Protein AF-A0A962AW22-F1 (afdb_monomer_lite)

Radius of gyration: 11.9 Å; chains: 1; bounding box: 25×18×30 Å

Structure (mmCIF, N/CA/C/O backbone):
data_AF-A0A962AW22-F1
#
_entry.id   AF-A0A962AW22-F1
#
loop_
_atom_site.group_PDB
_atom_site.id
_atom_site.type_symbol
_atom_site.label_atom_id
_atom_site.label_alt_id
_atom_site.label_comp_id
_atom_site.label_asym_id
_atom_site.label_entity_id
_atom_site.label_seq_id
_atom_site.pdbx_PDB_ins_code
_atom_site.Cartn_x
_atom_site.Cartn_y
_atom_site.Cartn_z
_atom_site.occupancy
_atom_site.B_iso_or_equiv
_atom_site.auth_seq_id
_atom_site.auth_comp_id
_atom_site.auth_asym_id
_atom_site.auth_atom_id
_atom_site.pdbx_PDB_model_num
ATOM 1 N N . ALA A 1 1 ? 15.086 11.524 2.012 1.00 50.16 1 ALA A N 1
ATOM 2 C CA . ALA A 1 1 ? 13.959 12.459 2.207 1.00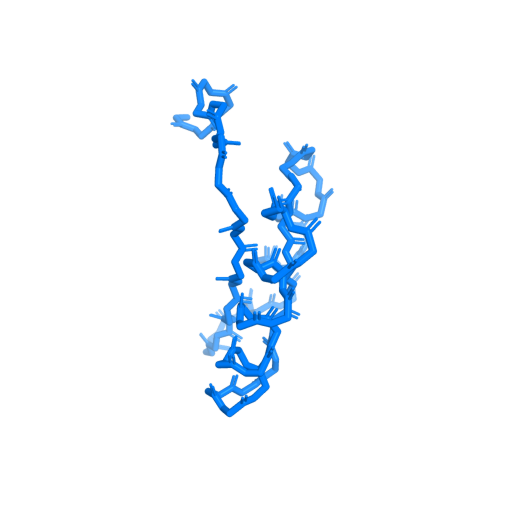 50.16 1 ALA A CA 1
ATOM 3 C C . ALA A 1 1 ? 12.673 11.795 2.733 1.00 50.16 1 ALA A C 1
ATOM 5 O O . ALA A 1 1 ? 11.725 12.520 2.983 1.00 50.16 1 ALA A O 1
ATOM 6 N N . VAL A 1 2 ? 12.616 10.467 2.949 1.00 54.62 2 VAL A N 1
ATOM 7 C CA . VAL A 1 2 ? 11.395 9.786 3.453 1.00 54.62 2 VAL A CA 1
ATOM 8 C C . VAL A 1 2 ? 11.520 9.311 4.912 1.00 54.62 2 VAL A C 1
ATOM 10 O O . VAL A 1 2 ? 10.512 9.080 5.565 1.00 54.62 2 VAL A O 1
ATOM 13 N N . ASN A 1 3 ? 12.744 9.248 5.453 1.00 54.53 3 ASN A N 1
ATOM 1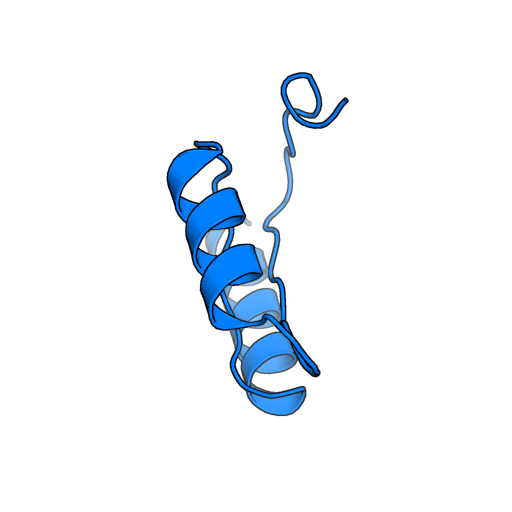4 C CA . ASN A 1 3 ? 13.027 8.733 6.804 1.00 54.53 3 ASN A CA 1
ATOM 15 C C . ASN A 1 3 ? 12.559 9.647 7.955 1.00 54.53 3 ASN A C 1
ATOM 17 O O . ASN A 1 3 ? 12.600 9.218 9.100 1.00 54.53 3 ASN A O 1
ATOM 21 N N . ASP A 1 4 ? 12.119 10.876 7.664 1.00 54.34 4 ASP A N 1
ATOM 22 C CA . ASP A 1 4 ? 11.659 11.853 8.668 1.00 54.34 4 ASP A CA 1
ATOM 23 C C . ASP A 1 4 ? 10.133 12.022 8.710 1.00 54.34 4 ASP A C 1
ATOM 25 O O . ASP A 1 4 ? 9.609 12.837 9.471 1.00 54.34 4 ASP A O 1
ATOM 29 N N . VAL A 1 5 ? 9.385 11.273 7.894 1.00 59.03 5 VAL A N 1
ATOM 30 C CA . VAL A 1 5 ? 7.926 11.401 7.857 1.00 59.03 5 VAL A CA 1
ATOM 31 C C . VAL A 1 5 ? 7.301 10.303 8.708 1.00 59.03 5 VAL A C 1
ATOM 33 O O . VAL A 1 5 ? 6.920 9.242 8.221 1.00 59.03 5 VAL A O 1
ATOM 36 N N . SER A 1 6 ? 7.190 10.565 10.009 1.00 64.06 6 SER A N 1
ATOM 37 C CA . SER A 1 6 ? 6.390 9.747 10.924 1.00 64.06 6 SER A CA 1
ATOM 38 C C . SER A 1 6 ? 4.908 9.893 10.572 1.00 64.06 6 SER A C 1
ATOM 40 O O . SER A 1 6 ? 4.220 10.793 11.063 1.00 64.06 6 SER A O 1
ATOM 42 N N . PHE A 1 7 ? 4.408 9.030 9.68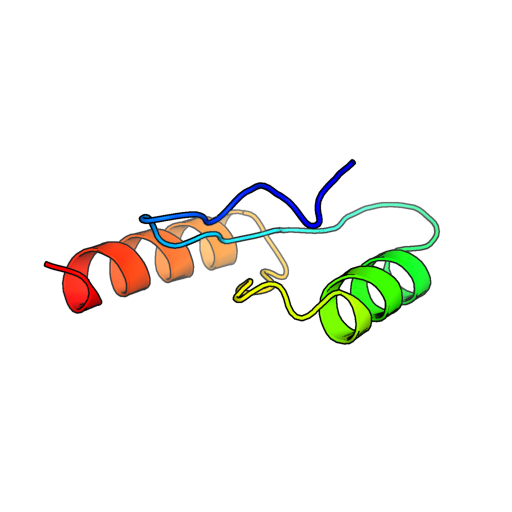9 1.00 70.25 7 PHE A N 1
ATOM 43 C CA . PHE A 1 7 ? 2.993 9.000 9.334 1.00 70.25 7 PHE A CA 1
ATOM 44 C C . PHE A 1 7 ? 2.168 8.563 10.550 1.00 70.25 7 PHE A C 1
ATOM 46 O O . PHE A 1 7 ? 2.279 7.440 11.029 1.00 70.25 7 PHE A O 1
ATOM 53 N N . LYS A 1 8 ? 1.318 9.464 11.053 1.00 80.94 8 LYS A N 1
ATOM 54 C CA . LYS A 1 8 ? 0.347 9.176 12.127 1.00 80.94 8 LYS A CA 1
ATOM 55 C C . LYS A 1 8 ? -0.945 8.534 11.609 1.00 80.94 8 LYS A C 1
ATOM 57 O O . LYS A 1 8 ? -1.892 8.366 12.366 1.00 80.94 8 LYS A O 1
ATOM 62 N N . VAL A 1 9 ? -1.003 8.245 10.312 1.00 85.56 9 VAL A N 1
ATOM 63 C CA . VAL A 1 9 ? -2.177 7.734 9.603 1.00 85.56 9 VAL A CA 1
ATOM 64 C C . VAL A 1 9 ? -1.774 6.517 8.768 1.00 85.56 9 VAL A C 1
ATOM 66 O O . VAL A 1 9 ? -0.618 6.454 8.337 1.00 85.56 9 VAL A O 1
ATOM 69 N N . PRO A 1 10 ? -2.687 5.561 8.524 1.00 89.62 10 PRO A N 1
ATOM 70 C CA . PRO A 1 10 ? -2.395 4.408 7.681 1.00 89.62 10 PRO A CA 1
ATOM 71 C C . PRO A 1 10 ? -1.991 4.810 6.259 1.00 89.62 10 PRO A C 1
ATOM 73 O O . PRO A 1 10 ? -2.575 5.727 5.679 1.00 89.62 10 PRO A O 1
ATOM 76 N N . LEU A 1 11 ? -1.023 4.093 5.682 1.00 90.19 11 LEU A N 1
ATOM 77 C CA . LEU A 1 11 ? -0.516 4.330 4.330 1.00 90.19 11 LEU A CA 1
ATOM 78 C C . LEU A 1 11 ? -0.626 3.055 3.485 1.00 90.19 11 LEU A C 1
ATOM 80 O O . LEU A 1 11 ? -0.050 2.020 3.822 1.00 90.19 11 LEU A O 1
ATOM 84 N N . VAL A 1 12 ? -1.346 3.149 2.366 1.00 92.00 12 VAL A N 1
ATOM 85 C CA . VAL A 1 12 ? -1.473 2.084 1.361 1.00 92.00 12 VAL A CA 1
ATOM 86 C C . VAL A 1 12 ? -0.828 2.555 0.063 1.00 92.00 12 VAL A C 1
ATOM 88 O O . VAL A 1 12 ? -1.098 3.666 -0.391 1.00 92.00 12 VAL A O 1
ATOM 91 N N . VAL A 1 13 ? 0.019 1.721 -0.540 1.00 90.69 13 VAL A N 1
ATOM 92 C CA . VAL A 1 13 ? 0.730 2.035 -1.786 1.00 90.69 13 VAL A CA 1
ATOM 93 C C . VAL A 1 13 ? 0.479 0.947 -2.819 1.00 90.69 13 VAL A C 1
ATOM 95 O O . VAL A 1 13 ? 0.788 -0.221 -2.594 1.00 90.69 13 VAL A O 1
ATOM 98 N N . ARG A 1 14 ? -0.024 1.354 -3.984 1.00 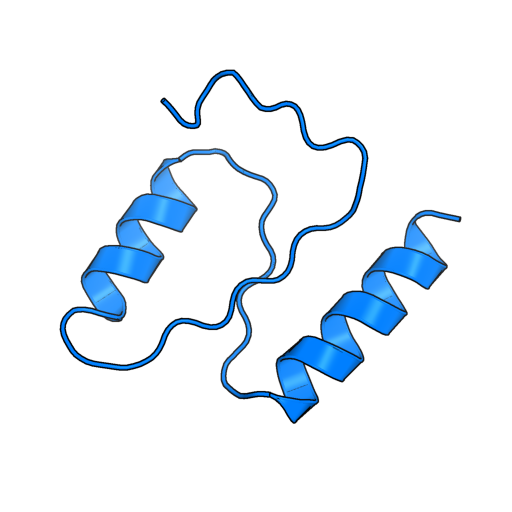92.69 14 ARG A N 1
ATOM 99 C CA . ARG A 1 14 ? -0.098 0.531 -5.194 1.00 92.69 14 ARG A CA 1
ATOM 100 C C . ARG A 1 14 ? 1.043 0.928 -6.126 1.00 92.69 14 ARG A C 1
ATOM 102 O O . ARG A 1 14 ? 1.145 2.096 -6.496 1.00 92.69 14 ARG A O 1
ATOM 109 N N . LEU A 1 15 ? 1.893 -0.029 -6.494 1.00 89.94 15 LEU A N 1
ATOM 110 C CA . LEU A 1 15 ? 2.996 0.188 -7.434 1.00 89.94 15 LEU A CA 1
ATOM 111 C C . LEU A 1 15 ? 2.677 -0.463 -8.778 1.00 89.94 15 LEU A C 1
ATOM 113 O O . LEU A 1 15 ? 2.484 -1.674 -8.838 1.00 89.94 15 LEU A O 1
ATOM 117 N N . GLU A 1 16 ? 2.701 0.327 -9.850 1.00 88.44 16 GLU A N 1
ATOM 118 C CA . GLU A 1 16 ? 2.516 -0.148 -11.225 1.00 88.44 16 GLU A CA 1
ATOM 119 C C . GLU A 1 16 ? 3.602 0.382 -12.165 1.00 88.44 16 GLU A C 1
ATOM 121 O O . GLU A 1 16 ? 4.163 1.455 -11.945 1.00 88.44 16 GLU A O 1
ATOM 126 N N . GLY A 1 17 ? 3.869 -0.364 -13.242 1.00 86.81 17 GLY A N 1
ATOM 127 C CA . GLY A 1 17 ? 4.792 0.027 -14.309 1.00 86.81 17 GLY A CA 1
ATOM 128 C C . GLY A 1 17 ? 6.112 -0.746 -14.304 1.00 86.81 17 GLY A C 1
ATOM 129 O O . GLY A 1 17 ? 6.185 -1.910 -13.915 1.00 86.81 17 GLY A O 1
ATOM 130 N N . THR A 1 18 ? 7.176 -0.113 -14.791 1.00 87.62 18 THR A N 1
ATOM 131 C CA . THR A 1 18 ? 8.518 -0.712 -14.839 1.00 87.62 18 THR A CA 1
ATOM 132 C C . THR A 1 18 ? 9.198 -0.642 -13.474 1.00 87.62 18 THR A C 1
ATOM 134 O O . THR A 1 18 ? 9.102 0.381 -12.800 1.00 87.62 18 THR A O 1
ATOM 137 N N . ASN A 1 19 ? 9.963 -1.675 -13.107 1.00 89.25 19 ASN A N 1
ATOM 138 C CA . ASN A 1 19 ? 10.715 -1.757 -11.844 1.00 89.25 19 ASN A CA 1
ATOM 139 C C . ASN A 1 19 ? 9.850 -1.853 -10.573 1.00 89.25 19 ASN A C 1
ATOM 141 O O . ASN A 1 19 ? 10.310 -1.482 -9.493 1.00 89.25 19 ASN A O 1
ATOM 145 N N . VAL A 1 20 ? 8.626 -2.384 -10.674 1.00 89.81 20 VAL A N 1
ATOM 146 C CA . VAL A 1 20 ? 7.753 -2.627 -9.509 1.00 89.81 20 VAL A CA 1
ATOM 147 C C . VAL A 1 20 ? 8.454 -3.474 -8.449 1.00 89.81 20 VAL A C 1
ATOM 149 O O . VAL A 1 20 ? 8.388 -3.133 -7.273 1.00 89.81 20 VAL A O 1
ATOM 152 N N . ASP A 1 21 ? 9.194 -4.510 -8.844 1.00 88.44 21 ASP A N 1
ATOM 153 C CA . ASP A 1 21 ? 9.924 -5.364 -7.899 1.00 88.44 21 ASP A CA 1
ATOM 154 C C . ASP A 1 21 ? 10.989 -4.586 -7.117 1.00 88.44 21 ASP A C 1
ATOM 156 O O . ASP A 1 21 ? 11.111 -4.732 -5.899 1.00 88.44 21 ASP A O 1
ATOM 160 N N . LEU A 1 22 ? 11.721 -3.698 -7.799 1.00 90.56 22 LEU A N 1
ATOM 161 C CA . LEU A 1 22 ? 12.701 -2.825 -7.158 1.00 90.56 22 LEU A CA 1
ATOM 162 C C . LEU A 1 22 ? 12.014 -1.814 -6.231 1.00 90.56 22 LEU A C 1
ATOM 164 O O . LEU A 1 22 ? 12.478 -1.597 -5.115 1.00 90.56 22 LEU A O 1
ATOM 168 N N . GLY A 1 23 ? 10.890 -1.235 -6.659 1.00 88.44 23 GLY A N 1
ATOM 169 C CA . GLY A 1 23 ? 10.090 -0.332 -5.832 1.00 88.44 23 GLY A CA 1
ATOM 170 C C . GLY A 1 23 ? 9.569 -1.015 -4.565 1.00 88.44 23 GLY A C 1
ATOM 171 O O . GLY A 1 23 ? 9.722 -0.472 -3.472 1.00 88.44 23 GLY A O 1
ATOM 172 N N . LYS A 1 24 ? 9.038 -2.239 -4.687 1.00 85.38 24 LYS A N 1
ATOM 173 C CA . LYS A 1 24 ? 8.595 -3.066 -3.554 1.00 85.38 24 LYS A CA 1
ATOM 174 C C . LYS A 1 24 ? 9.753 -3.353 -2.599 1.00 85.38 24 LYS A C 1
ATOM 176 O O . LYS A 1 24 ? 9.595 -3.205 -1.391 1.00 85.38 24 LYS A O 1
ATOM 181 N N . LYS A 1 25 ? 10.933 -3.693 -3.129 1.00 87.75 25 LYS A N 1
ATOM 182 C CA . LYS A 1 25 ? 12.140 -3.917 -2.323 1.00 87.75 25 LYS A CA 1
ATOM 183 C C . LYS A 1 25 ? 12.540 -2.672 -1.523 1.00 87.75 25 LYS A C 1
ATOM 185 O O . LYS A 1 25 ? 12.726 -2.779 -0.317 1.00 87.75 25 LYS A O 1
ATOM 190 N N . ILE A 1 26 ? 12.593 -1.500 -2.162 1.00 88.00 26 ILE A N 1
ATOM 191 C CA . ILE A 1 26 ? 12.936 -0.231 -1.496 1.00 88.00 26 ILE A CA 1
ATOM 192 C C . ILE A 1 26 ? 11.945 0.085 -0.370 1.00 88.00 26 ILE A C 1
ATOM 194 O O . ILE A 1 26 ? 12.362 0.476 0.716 1.00 88.00 26 ILE A O 1
ATOM 198 N N . ILE A 1 27 ? 10.641 -0.099 -0.602 1.00 84.69 27 ILE A N 1
ATOM 199 C CA . ILE A 1 27 ? 9.619 0.143 0.426 1.00 84.69 27 ILE A CA 1
ATOM 200 C C . ILE A 1 27 ? 9.787 -0.833 1.595 1.00 84.69 27 ILE A C 1
ATOM 202 O O . ILE A 1 27 ? 9.797 -0.396 2.743 1.00 84.69 27 ILE A O 1
ATOM 206 N N . ASN A 1 28 ? 9.997 -2.121 1.328 1.00 82.12 28 ASN A N 1
ATOM 207 C CA . ASN A 1 28 ? 10.189 -3.122 2.381 1.00 82.12 28 ASN A CA 1
ATOM 208 C C . ASN A 1 28 ? 11.458 -2.868 3.214 1.00 82.12 28 ASN A C 1
ATOM 210 O O . ASN A 1 28 ? 11.464 -3.100 4.419 1.00 82.12 28 ASN A O 1
ATOM 214 N N . GLU A 1 29 ? 12.522 -2.362 2.588 1.00 87.25 29 GLU A N 1
ATOM 215 C CA . GLU A 1 29 ? 13.786 -2.018 3.254 1.00 87.25 29 GLU A CA 1
ATOM 216 C C . GLU A 1 29 ? 13.747 -0.646 3.950 1.00 87.25 29 GLU A C 1
ATOM 218 O O . GLU A 1 29 ? 14.605 -0.353 4.780 1.00 87.25 29 GLU A O 1
ATOM 223 N N . SER A 1 30 ? 12.750 0.196 3.655 1.00 82.75 30 SER A N 1
ATOM 224 C CA . SER A 1 30 ? 12.656 1.559 4.197 1.00 82.75 30 SER A CA 1
ATOM 225 C C . SER A 1 30 ? 12.244 1.628 5.671 1.00 82.75 30 SER A C 1
ATOM 227 O O . SER A 1 30 ? 12.329 2.696 6.274 1.00 82.75 30 SER A O 1
ATOM 229 N N . GLY A 1 31 ? 11.765 0.523 6.256 1.00 77.50 31 GLY A N 1
ATOM 230 C CA . GLY A 1 31 ? 11.216 0.508 7.617 1.00 77.50 31 GLY A CA 1
ATOM 231 C C . GLY A 1 31 ? 9.914 1.306 7.767 1.00 77.50 31 GLY A C 1
ATOM 232 O O . GLY A 1 31 ? 9.435 1.499 8.884 1.00 77.50 31 GLY A O 1
ATOM 233 N N . LEU A 1 32 ? 9.331 1.772 6.657 1.00 79.94 32 LEU A N 1
ATOM 234 C CA . LEU A 1 32 ? 8.029 2.422 6.649 1.00 79.94 32 LEU A CA 1
ATOM 235 C C . LEU A 1 32 ? 6.929 1.378 6.882 1.00 79.94 32 LEU A C 1
ATOM 237 O O . LEU A 1 32 ? 6.907 0.323 6.249 1.00 79.94 32 LEU A O 1
ATOM 241 N N . ASN A 1 33 ? 5.976 1.699 7.757 1.00 80.12 33 ASN A N 1
ATOM 242 C CA . ASN A 1 33 ? 4.778 0.886 7.951 1.00 80.12 33 ASN A CA 1
ATOM 243 C C . ASN A 1 33 ? 3.794 1.125 6.791 1.00 80.12 33 ASN A C 1
ATOM 245 O O . ASN A 1 33 ? 2.890 1.955 6.893 1.00 80.12 33 ASN A O 1
ATOM 249 N N . VAL A 1 34 ? 4.027 0.452 5.661 1.00 86.81 34 VAL A N 1
ATOM 250 C CA . VAL A 1 34 ? 3.247 0.600 4.424 1.00 86.81 34 VAL A CA 1
ATOM 251 C C . VAL A 1 34 ? 2.542 -0.700 4.084 1.00 86.81 34 VAL A C 1
ATOM 253 O O . VAL A 1 34 ? 3.124 -1.779 4.145 1.00 86.81 34 VAL A O 1
ATOM 256 N N . ILE A 1 35 ? 1.296 -0.584 3.641 1.00 89.62 35 ILE A N 1
ATOM 257 C CA . ILE A 1 35 ? 0.518 -1.701 3.120 1.00 89.62 35 ILE A CA 1
ATOM 258 C C . ILE A 1 35 ? 0.600 -1.666 1.592 1.00 89.62 35 ILE A C 1
ATOM 260 O O . ILE A 1 35 ? 0.160 -0.705 0.963 1.00 89.62 35 ILE A O 1
ATOM 264 N N . SER A 1 36 ? 1.157 -2.702 0.967 1.00 89.81 36 SER A N 1
ATOM 265 C CA . SER A 1 36 ? 1.157 -2.803 -0.497 1.00 89.81 36 SER A CA 1
ATOM 266 C C . SER A 1 36 ? -0.201 -3.262 -1.032 1.00 89.81 36 SER A C 1
ATOM 268 O O . SER A 1 36 ? -0.821 -4.170 -0.471 1.00 89.81 36 SER A O 1
ATOM 270 N N . ALA A 1 37 ? -0.638 -2.657 -2.132 1.00 92.00 37 ALA A N 1
ATOM 271 C CA . ALA A 1 37 ? -1.831 -3.035 -2.878 1.00 92.00 37 ALA A CA 1
ATOM 272 C C . ALA A 1 37 ? -1.490 -3.420 -4.321 1.00 92.00 37 ALA A C 1
ATOM 274 O O . ALA A 1 37 ? -0.554 -2.867 -4.907 1.00 92.00 37 ALA A O 1
ATOM 275 N N . ASP A 1 38 ? -2.249 -4.365 -4.871 1.00 88.62 38 ASP A N 1
ATOM 276 C CA . ASP A 1 38 ? -2.013 -4.911 -6.211 1.00 88.62 38 ASP A CA 1
ATOM 277 C C . ASP A 1 38 ? -2.810 -4.157 -7.286 1.00 88.62 38 ASP A C 1
ATOM 279 O O . ASP A 1 38 ? -2.295 -3.888 -8.370 1.00 88.62 38 ASP A 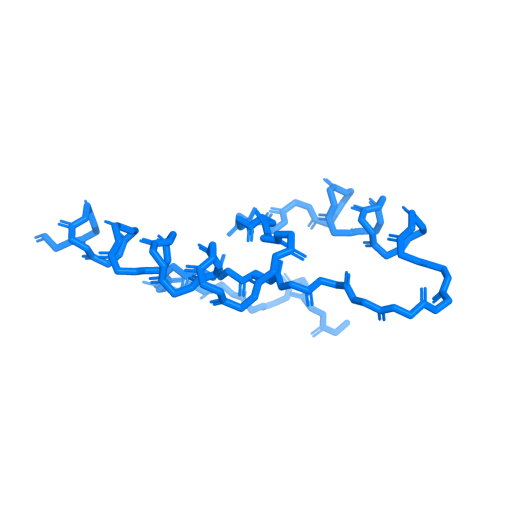O 1
ATOM 283 N N . ASP A 1 39 ? -4.026 -3.717 -6.964 1.00 92.38 39 ASP A N 1
ATOM 284 C CA . ASP A 1 39 ? -4.870 -2.910 -7.844 1.00 92.38 39 ASP A CA 1
ATOM 285 C C . ASP A 1 39 ? -5.582 -1.777 -7.080 1.00 92.38 39 ASP A C 1
ATOM 287 O O . ASP A 1 39 ? -5.312 -1.518 -5.902 1.00 92.38 39 ASP A O 1
ATOM 291 N N . LEU A 1 40 ? -6.429 -1.015 -7.781 1.0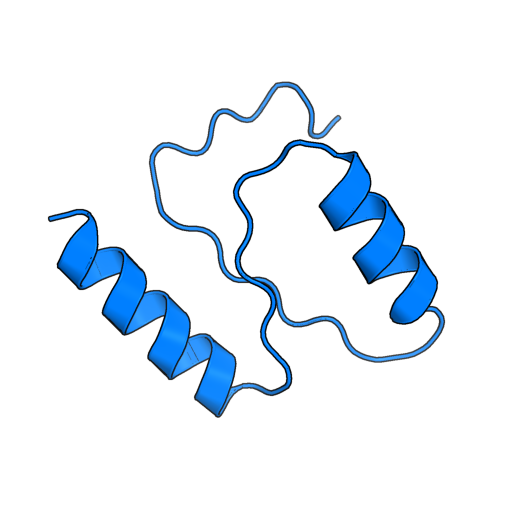0 93.81 40 LEU A N 1
ATOM 292 C CA . LEU A 1 40 ? -7.121 0.129 -7.184 1.00 93.81 40 LEU A CA 1
ATOM 293 C C . LEU A 1 40 ? -8.207 -0.294 -6.188 1.00 93.81 40 LEU A C 1
ATOM 295 O O . LEU A 1 40 ? -8.388 0.381 -5.173 1.00 93.81 40 LEU A O 1
ATOM 299 N N . ASP A 1 41 ? -8.911 -1.389 -6.469 1.00 96.50 41 ASP A N 1
ATOM 300 C CA . ASP A 1 41 ? -10.005 -1.876 -5.632 1.00 96.50 41 ASP A CA 1
ATOM 301 C C . ASP A 1 41 ? -9.447 -2.470 -4.334 1.00 96.50 41 ASP A C 1
ATOM 303 O O . ASP A 1 41 ? -9.926 -2.158 -3.242 1.00 96.50 41 ASP A O 1
ATOM 307 N N . ASP A 1 42 ? -8.364 -3.237 -4.434 1.00 94.94 42 ASP A N 1
ATOM 308 C CA . ASP A 1 42 ? -7.589 -3.748 -3.310 1.00 94.94 42 ASP A CA 1
ATOM 309 C C . ASP A 1 42 ? -7.017 -2.603 -2.460 1.00 94.94 42 ASP A C 1
ATOM 311 O O . ASP A 1 42 ? -7.153 -2.605 -1.233 1.00 94.94 42 ASP A O 1
ATOM 315 N N . ALA A 1 43 ? -6.461 -1.561 -3.092 1.00 94.75 43 ALA A N 1
ATOM 316 C CA . ALA A 1 43 ? -5.983 -0.380 -2.374 1.00 94.75 43 ALA A CA 1
ATOM 317 C C . ALA A 1 43 ? -7.110 0.306 -1.585 1.00 94.75 43 ALA A C 1
ATOM 319 O O . ALA A 1 43 ? -6.926 0.651 -0.412 1.00 94.75 43 ALA A O 1
ATOM 320 N N . ALA A 1 44 ? -8.285 0.464 -2.203 1.00 96.31 44 ALA A N 1
ATOM 321 C CA . ALA A 1 44 ? -9.455 1.063 -1.573 1.00 96.31 44 ALA A CA 1
ATOM 322 C C . ALA A 1 44 ? -9.968 0.222 -0.390 1.00 96.31 44 ALA A C 1
ATOM 324 O O . ALA A 1 44 ? -10.240 0.757 0.687 1.00 96.31 44 ALA A O 1
ATOM 325 N N . GLN A 1 45 ? -10.055 -1.101 -0.541 1.00 97.12 45 GLN A N 1
ATOM 326 C CA . GLN A 1 45 ? -10.474 -1.995 0.541 1.00 97.12 45 GLN A CA 1
ATOM 327 C C . GLN A 1 45 ? -9.482 -1.979 1.711 1.00 97.12 45 GLN A C 1
ATOM 329 O O . GLN A 1 45 ? -9.891 -1.860 2.872 1.00 97.12 45 GLN A O 1
ATOM 334 N N . LYS A 1 46 ? -8.179 -2.041 1.415 1.00 95.56 46 LYS A N 1
ATOM 335 C CA . LYS A 1 46 ? -7.105 -2.023 2.416 1.00 95.56 46 LYS A CA 1
ATOM 336 C C . LYS A 1 46 ? -7.085 -0.726 3.214 1.00 95.56 46 LYS A C 1
ATOM 338 O O . LYS A 1 46 ? -6.994 -0.789 4.439 1.00 95.56 46 LYS A O 1
ATOM 343 N N . ILE A 1 47 ? -7.221 0.435 2.566 1.00 95.00 47 ILE A N 1
ATOM 344 C CA . ILE A 1 47 ? -7.185 1.712 3.293 1.00 95.00 47 ILE A CA 1
ATOM 345 C C . ILE A 1 47 ? -8.424 1.891 4.174 1.00 95.00 47 ILE A C 1
ATOM 347 O O . ILE A 1 47 ? -8.298 2.307 5.322 1.00 95.00 47 ILE A O 1
ATOM 351 N N . VAL A 1 48 ? -9.612 1.501 3.694 1.00 96.00 48 VAL A N 1
ATOM 352 C CA . VAL A 1 48 ? -10.849 1.559 4.490 1.00 96.00 48 VAL A CA 1
ATOM 353 C C . VAL A 1 48 ? -10.745 0.668 5.724 1.00 96.00 48 VAL A C 1
ATOM 355 O O . VAL A 1 48 ? -11.146 1.078 6.813 1.00 96.00 48 VAL A O 1
ATOM 358 N N . LYS A 1 49 ? -10.197 -0.541 5.572 1.00 95.94 49 LYS A N 1
ATOM 359 C CA . LYS A 1 49 ? -9.949 -1.442 6.698 1.00 95.94 49 LYS A CA 1
ATOM 360 C C . LYS A 1 49 ? -8.951 -0.833 7.686 1.00 95.94 49 LYS A C 1
ATOM 362 O O . LYS A 1 49 ? -9.262 -0.751 8.868 1.00 95.94 49 LYS A O 1
ATOM 367 N N . ALA A 1 50 ? -7.809 -0.352 7.202 1.00 93.12 50 ALA A N 1
ATOM 368 C CA . ALA A 1 50 ? -6.763 0.198 8.057 1.00 93.12 50 ALA A CA 1
ATOM 369 C C . ALA A 1 50 ? -7.230 1.443 8.835 1.00 93.12 50 ALA A C 1
ATOM 371 O O . ALA A 1 50 ? -6.884 1.610 9.999 1.00 93.12 50 ALA A O 1
ATOM 372 N N . VAL A 1 51 ? -8.061 2.295 8.224 1.00 93.62 51 VAL A N 1
ATOM 373 C CA . VAL A 1 51 ? -8.676 3.444 8.909 1.00 93.62 51 VAL A CA 1
ATOM 374 C C . VAL A 1 51 ? -9.658 2.995 9.994 1.00 93.62 51 VAL A C 1
ATOM 376 O O . VAL A 1 51 ? -9.669 3.588 11.066 1.00 93.62 51 VAL A O 1
ATOM 379 N N . LYS A 1 52 ? -10.456 1.946 9.753 1.00 93.50 52 LYS A N 1
ATOM 380 C CA . LYS A 1 52 ? -11.376 1.391 10.763 1.00 93.50 52 LYS A CA 1
ATOM 381 C C . LYS A 1 52 ? -10.650 0.763 11.953 1.00 93.50 52 LYS A C 1
ATOM 383 O O . LYS A 1 52 ? -11.181 0.808 13.049 1.00 93.50 52 LYS A O 1
ATOM 388 N N . GLU A 1 53 ? -9.488 0.154 11.729 1.00 89.62 53 GLU A N 1
ATOM 389 C CA . GLU A 1 53 ? -8.674 -0.473 12.783 1.00 89.62 53 GLU A CA 1
ATOM 390 C C . GLU A 1 53 ? -7.851 0.545 13.589 1.00 89.62 53 GLU A C 1
ATOM 392 O O . GLU A 1 53 ? -7.469 0.264 14.721 1.00 89.62 53 GLU A O 1
ATOM 397 N N . ALA A 1 54 ? -7.563 1.714 13.008 1.00 81.38 54 ALA A N 1
ATOM 398 C CA . ALA A 1 54 ? -6.824 2.796 13.659 1.00 81.38 54 ALA A CA 1
ATOM 399 C C . ALA A 1 54 ? -7.708 3.761 14.477 1.00 81.38 54 ALA A C 1
ATOM 401 O O . ALA A 1 54 ? -7.162 4.599 15.199 1.00 81.38 54 ALA A O 1
ATOM 402 N N . ALA A 1 55 ? -9.033 3.679 14.324 1.00 68.19 55 ALA A N 1
ATOM 403 C CA . ALA A 1 55 ? -10.030 4.467 15.054 1.00 68.19 55 ALA A CA 1
ATOM 404 C C . ALA A 1 55 ? -10.463 3.760 16.345 1.00 68.19 55 ALA A C 1
ATOM 406 O O . ALA A 1 55 ? -10.658 4.477 17.352 1.00 68.19 55 ALA A O 1
#

Secondary structure (DSSP, 8-state):
--TT---SS-EEEE--STTHHHHHHHHHHTT--EEEESSHHHHHHHHHHHHHHH-

Foldseek 3Di:
DCLPDPDPAAAEDEDDDPCSVVVVVCVVVSPDRYHYDPDDVRSVVVRVVRRVVSD

Sequence (55 aa):
AVNDVSFKVPLVVRLEGTNVDLGKKIINESGLNVISADDLDDAAQKIVKAVKEAA

pLDDT: mean 85.06, std 11.79, range [50.16, 97.12]